Protein AF-A0A1W7AE03-F1 (afdb_monomer_lite)

InterPro domains:
  IPR049839 Lmo0850-like [NF040845] (3-36)
  IPR049839 Lmo0850-like [PF28120] (3-36)

pLDDT: mean 72.86, std 9.57, range [47.81, 85.62]

Foldseek 3Di:
DVPVVVVVVVVVVVLVVQVQDDDPPDDPVVSVVRGDPPPPPPPD

Organism: NCBI:txid1855823

Sequence (44 aa):
MKQSQEKIKSVVTLLSSLGVNITKTKSRLDVMRTLPNVAPAKLK

Radius of gyration: 12.34 Å; chains: 1; bounding box: 34×20×30 Å

Secondary structure (DSSP, 8-state):
--HHHHHHHHHHHHHHHTT----TT--HHHHHHHS---------

Structure (mmCIF, N/CA/C/O backbone):
data_AF-A0A1W7AE03-F1
#
_entry.id   AF-A0A1W7AE03-F1
#
loop_
_atom_site.group_PDB
_atom_site.id
_atom_site.type_symbol
_atom_site.label_atom_id
_atom_site.label_alt_id
_atom_site.label_comp_id
_atom_site.label_asym_id
_atom_site.label_entity_id
_atom_site.label_seq_id
_atom_site.pdbx_PDB_ins_code
_atom_site.Cartn_x
_atom_site.Cartn_y
_atom_site.Cartn_z
_atom_site.occupancy
_atom_site.B_iso_or_equiv
_atom_site.auth_seq_id
_atom_site.auth_comp_id
_atom_site.auth_asym_id
_atom_site.auth_atom_id
_atom_site.pdbx_PDB_model_num
ATOM 1 N N . MET A 1 1 ? -2.478 -10.696 18.699 1.00 47.81 1 MET A N 1
ATOM 2 C CA . MET A 1 1 ? -3.082 -10.297 17.401 1.00 47.81 1 MET A CA 1
ATOM 3 C C . MET A 1 1 ? -2.519 -8.997 16.780 1.00 47.81 1 MET A C 1
ATOM 5 O O . MET A 1 1 ? -2.930 -8.663 15.679 1.00 47.81 1 MET A O 1
ATOM 9 N N . LYS A 1 2 ? -1.564 -8.268 17.395 1.00 59.62 2 LYS A N 1
ATOM 10 C CA . LYS A 1 2 ? -1.025 -6.998 16.836 1.00 59.62 2 LYS A CA 1
ATOM 11 C C . LYS A 1 2 ? 0.170 -7.160 15.876 1.00 59.62 2 LYS A C 1
ATOM 13 O O . LYS A 1 2 ? 0.333 -6.368 14.956 1.00 59.62 2 LYS A O 1
ATOM 18 N N . GLN A 1 3 ? 0.956 -8.221 16.039 1.00 61.88 3 GLN A N 1
ATOM 19 C CA . GLN A 1 3 ? 2.235 -8.417 15.344 1.00 61.88 3 GLN A CA 1
ATOM 20 C C . GLN A 1 3 ? 2.096 -8.602 13.818 1.00 61.88 3 GLN A C 1
ATOM 22 O O . GLN A 1 3 ? 2.948 -8.169 13.046 1.00 61.88 3 GLN A O 1
ATOM 27 N N . SER A 1 4 ? 0.996 -9.204 13.354 1.00 67.94 4 SER A N 1
ATOM 28 C CA . SER A 1 4 ? 0.737 -9.400 11.919 1.00 67.94 4 SER A CA 1
ATOM 29 C C . SER A 1 4 ? 0.440 -8.086 11.190 1.00 67.94 4 SER A C 1
ATOM 31 O O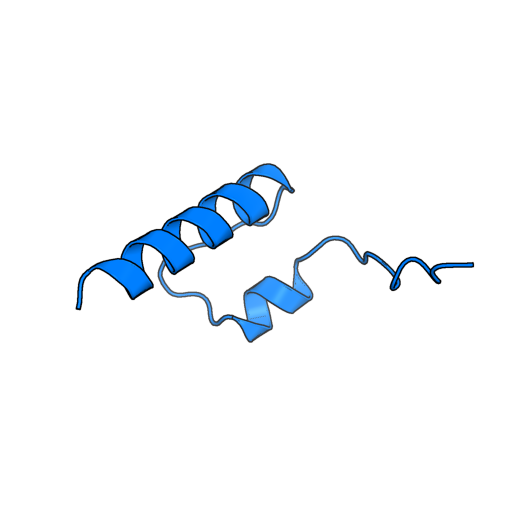 . SER A 1 4 ? 0.776 -7.945 10.018 1.00 67.94 4 SER A O 1
ATOM 33 N N . GLN A 1 5 ? -0.151 -7.108 11.882 1.00 73.31 5 GLN A N 1
ATOM 34 C CA . GLN A 1 5 ? -0.488 -5.800 11.311 1.00 73.31 5 GLN A CA 1
ATOM 35 C C . GLN A 1 5 ? 0.761 -4.935 11.104 1.00 73.31 5 GLN A C 1
ATOM 37 O O . GLN A 1 5 ? 0.870 -4.251 10.089 1.00 73.31 5 GLN A O 1
ATOM 42 N N . GLU A 1 6 ? 1.731 -5.002 12.020 1.00 77.44 6 GLU A N 1
ATOM 43 C CA . GLU A 1 6 ? 3.028 -4.332 11.851 1.00 77.44 6 GLU A CA 1
ATOM 44 C C . GLU A 1 6 ? 3.813 -4.890 10.668 1.00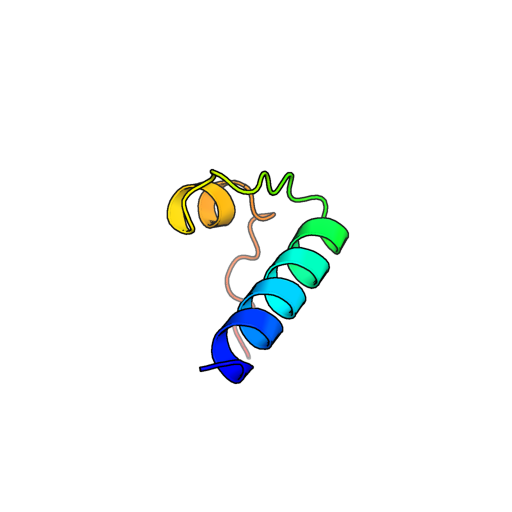 77.44 6 GLU A C 1
ATOM 46 O O . GLU A 1 6 ? 4.326 -4.118 9.859 1.00 77.44 6 GLU A O 1
ATOM 51 N N . LYS A 1 7 ? 3.849 -6.221 10.511 1.00 76.31 7 LYS A N 1
ATOM 52 C CA . LYS A 1 7 ? 4.507 -6.855 9.359 1.00 76.31 7 LYS A CA 1
ATOM 53 C C . LYS A 1 7 ? 3.893 -6.401 8.037 1.00 76.31 7 LYS A C 1
ATOM 55 O O . LYS A 1 7 ? 4.623 -6.057 7.113 1.00 76.31 7 LYS A O 1
ATOM 60 N N . ILE A 1 8 ? 2.563 -6.351 7.954 1.00 79.69 8 ILE A N 1
ATOM 61 C CA . ILE A 1 8 ? 1.866 -5.879 6.751 1.00 79.69 8 ILE A CA 1
ATOM 62 C C . ILE A 1 8 ? 2.202 -4.409 6.481 1.00 79.69 8 ILE A C 1
ATOM 64 O O . ILE A 1 8 ? 2.562 -4.077 5.355 1.00 79.69 8 ILE A O 1
ATOM 68 N N . LYS A 1 9 ? 2.156 -3.539 7.499 1.00 80.38 9 LYS A N 1
ATOM 69 C CA . LYS A 1 9 ? 2.535 -2.124 7.349 1.00 80.38 9 LYS A CA 1
ATOM 70 C C . LYS A 1 9 ? 3.970 -1.965 6.854 1.00 80.38 9 LYS A C 1
ATOM 72 O O . LYS A 1 9 ? 4.194 -1.193 5.934 1.00 80.38 9 LYS A O 1
ATOM 77 N N . SER A 1 10 ? 4.915 -2.723 7.406 1.00 83.50 10 SER A N 1
ATOM 78 C CA . SER A 1 10 ? 6.324 -2.672 7.000 1.00 83.50 10 SER A CA 1
ATOM 79 C C . SER A 1 10 ? 6.516 -3.059 5.527 1.00 83.50 10 SER A C 1
ATOM 81 O O . SER A 1 10 ? 7.198 -2.350 4.789 1.00 83.50 10 SER A O 1
ATOM 83 N N . VAL A 1 11 ? 5.838 -4.115 5.063 1.00 81.56 11 VAL A N 1
ATOM 84 C CA . VAL A 1 11 ? 5.875 -4.536 3.652 1.00 81.56 11 VAL A CA 1
ATOM 85 C C . VAL A 1 11 ? 5.203 -3.506 2.739 1.00 81.56 11 VAL A C 1
ATOM 87 O O . VAL A 1 11 ? 5.737 -3.198 1.679 1.00 81.56 11 VAL A O 1
ATOM 90 N N . VAL A 1 12 ? 4.068 -2.930 3.147 1.00 82.31 12 VAL A N 1
ATOM 91 C CA . VAL A 1 12 ? 3.386 -1.875 2.377 1.00 82.31 12 VAL A CA 1
ATOM 92 C C . VAL A 1 12 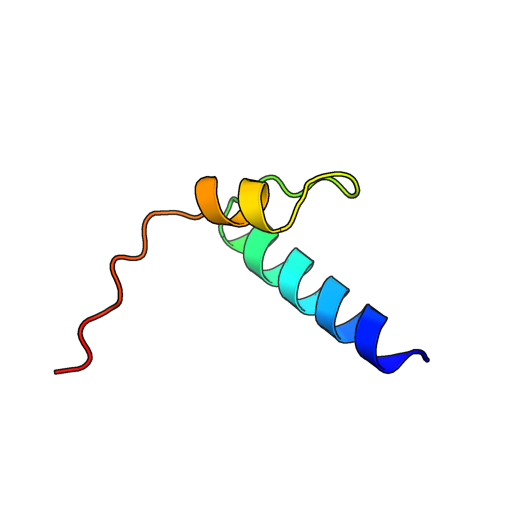? 4.266 -0.634 2.243 1.00 82.31 12 VAL A C 1
ATOM 94 O O . VAL A 1 12 ? 4.381 -0.093 1.143 1.00 82.31 12 VAL A O 1
ATOM 97 N N . THR A 1 13 ? 4.924 -0.212 3.325 1.00 84.44 13 THR A N 1
ATOM 98 C CA . THR A 1 13 ? 5.868 0.912 3.308 1.00 84.44 13 THR A CA 1
ATOM 99 C C . THR A 1 13 ? 7.033 0.634 2.362 1.00 84.44 13 THR A C 1
ATOM 101 O O . THR A 1 13 ? 7.325 1.464 1.508 1.00 84.44 13 THR A O 1
ATOM 104 N N . LEU A 1 14 ? 7.654 -0.548 2.449 1.00 85.62 14 LEU A N 1
ATOM 105 C CA . LEU A 1 14 ? 8.781 -0.922 1.589 1.00 85.62 14 LEU A CA 1
ATOM 106 C C . LEU A 1 14 ? 8.409 -0.901 0.103 1.00 85.62 14 LEU A C 1
ATOM 108 O O . LEU A 1 14 ? 9.111 -0.317 -0.716 1.00 85.62 14 LEU A O 1
ATOM 112 N N . LEU A 1 15 ? 7.299 -1.540 -0.248 1.00 81.19 15 LEU A N 1
ATOM 113 C CA . LEU A 1 15 ? 6.852 -1.639 -1.631 1.00 81.19 15 LEU A CA 1
ATOM 114 C C . LEU A 1 15 ? 6.406 -0.279 -2.196 1.00 81.19 15 LEU A C 1
ATOM 116 O O . LEU A 1 15 ? 6.665 0.004 -3.363 1.00 81.19 15 LEU A O 1
ATOM 120 N N . SER A 1 16 ? 5.823 0.591 -1.366 1.00 82.12 16 SER A N 1
ATOM 121 C CA . SER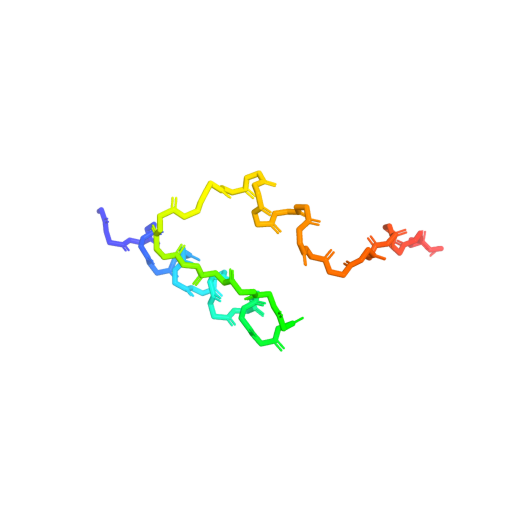 A 1 16 ? 5.508 1.972 -1.761 1.00 82.12 16 SER A CA 1
ATOM 122 C C . SER A 1 16 ? 6.779 2.765 -2.089 1.00 82.12 16 SER A C 1
ATOM 124 O O . SER A 1 16 ? 6.813 3.471 -3.095 1.00 82.12 16 SER A O 1
ATOM 126 N N . SER A 1 17 ? 7.854 2.593 -1.308 1.00 84.06 17 SER A N 1
ATOM 127 C CA . SER A 1 17 ? 9.165 3.205 -1.588 1.00 84.06 17 SER A CA 1
ATOM 128 C C . SER A 1 17 ? 9.814 2.699 -2.881 1.00 84.06 17 SER A C 1
ATOM 130 O O . SER A 1 17 ? 10.637 3.397 -3.462 1.00 84.06 17 SER A O 1
ATOM 132 N N . LEU A 1 18 ? 9.437 1.508 -3.354 1.00 82.56 18 LEU A N 1
ATOM 133 C CA . LEU A 1 18 ? 9.882 0.942 -4.634 1.00 82.56 18 LEU A CA 1
ATOM 134 C C . LEU A 1 18 ? 9.040 1.427 -5.832 1.00 82.56 18 LEU A C 1
ATOM 136 O O . LEU A 1 18 ? 9.189 0.902 -6.934 1.00 82.56 18 LEU A O 1
ATOM 140 N N . GLY A 1 19 ? 8.148 2.405 -5.633 1.00 76.62 19 GLY A N 1
ATOM 141 C CA . GLY A 1 19 ? 7.289 2.961 -6.685 1.00 76.62 19 GLY A CA 1
ATOM 142 C C . GLY A 1 19 ? 6.044 2.1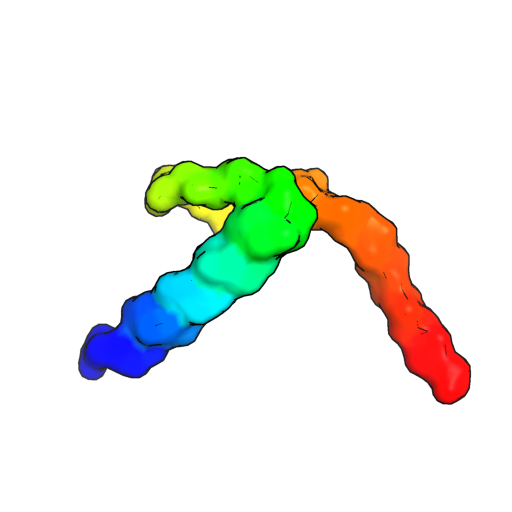21 -6.985 1.00 76.62 19 GLY A C 1
ATOM 143 O O . GLY A 1 19 ? 5.354 2.371 -7.974 1.00 76.62 19 GLY A O 1
ATOM 144 N N . VAL A 1 20 ? 5.729 1.131 -6.143 1.00 78.12 20 VAL A N 1
ATOM 145 C CA . VAL A 1 20 ? 4.547 0.282 -6.318 1.00 78.12 20 VAL A CA 1
ATOM 146 C C . VAL A 1 20 ? 3.321 0.969 -5.723 1.00 78.12 20 VAL A C 1
ATOM 148 O O . VAL A 1 20 ? 3.260 1.250 -4.527 1.00 78.12 20 VAL A O 1
ATOM 151 N N . ASN A 1 21 ? 2.297 1.198 -6.544 1.00 74.56 21 ASN A N 1
ATOM 152 C CA . ASN A 1 21 ? 1.052 1.818 -6.093 1.00 74.56 21 ASN A CA 1
ATOM 153 C C . ASN A 1 21 ? 0.160 0.818 -5.327 1.00 74.56 21 ASN A C 1
ATOM 155 O O . ASN A 1 21 ? -0.703 0.144 -5.916 1.00 74.56 21 ASN A O 1
ATOM 159 N N . ILE A 1 22 ? 0.367 0.729 -4.008 1.00 71.69 22 ILE A N 1
ATOM 160 C CA . ILE A 1 22 ? -0.404 -0.129 -3.101 1.00 71.69 22 ILE A CA 1
ATOM 161 C C . ILE A 1 22 ? -1.592 0.636 -2.527 1.00 71.69 22 ILE A C 1
ATOM 163 O O . ILE A 1 22 ? -1.469 1.475 -1.640 1.00 71.69 22 ILE A O 1
ATOM 167 N N . THR A 1 23 ? -2.781 0.275 -2.989 1.00 74.19 23 THR A N 1
ATOM 168 C CA . THR A 1 23 ? -4.054 0.680 -2.386 1.00 74.19 23 THR A CA 1
ATOM 169 C C . THR A 1 23 ? -4.516 -0.401 -1.406 1.00 74.19 23 THR A C 1
ATOM 171 O O . THR A 1 23 ? -4.299 -1.587 -1.650 1.00 74.19 23 THR A O 1
ATOM 174 N N . LYS A 1 24 ? -5.157 -0.011 -0.290 1.00 64.75 24 LYS A N 1
ATOM 175 C CA . LYS A 1 24 ? -5.572 -0.913 0.816 1.00 64.75 24 LYS A CA 1
ATOM 176 C C . LYS A 1 24 ? -6.434 -2.117 0.388 1.00 64.75 24 LYS A C 1
ATOM 178 O O . LYS A 1 24 ? -6.598 -3.042 1.173 1.00 64.75 24 LYS A O 1
ATOM 183 N N . THR A 1 25 ? -6.984 -2.099 -0.822 1.00 66.75 25 THR A N 1
ATOM 184 C CA . THR A 1 25 ? -7.880 -3.117 -1.384 1.00 66.75 25 THR A CA 1
ATOM 185 C C . THR A 1 25 ? -7.217 -4.043 -2.407 1.00 66.75 25 THR A C 1
ATOM 187 O O . THR A 1 25 ? -7.874 -4.960 -2.892 1.00 66.75 25 THR A O 1
ATOM 190 N N . LYS A 1 26 ? -5.939 -3.844 -2.760 1.00 70.88 26 LYS A N 1
ATOM 191 C CA . LYS A 1 26 ? -5.276 -4.691 -3.762 1.00 70.88 26 LYS A CA 1
ATOM 192 C C . LYS A 1 26 ? -4.814 -6.017 -3.167 1.00 70.88 26 LYS A C 1
ATOM 194 O O . LYS A 1 26 ? -4.223 -6.064 -2.089 1.00 70.88 26 LYS A O 1
ATOM 199 N N . SER A 1 27 ? -5.050 -7.098 -3.909 1.00 80.81 27 SER A N 1
ATOM 200 C CA . SER A 1 27 ? -4.546 -8.424 -3.562 1.00 80.81 27 SER A CA 1
ATOM 201 C C . SER A 1 27 ? -3.018 -8.451 -3.609 1.00 80.81 27 SER A C 1
ATOM 203 O O . SER A 1 27 ? -2.396 -7.802 -4.453 1.00 80.81 27 SER A O 1
ATOM 205 N N . ARG A 1 28 ? -2.400 -9.272 -2.748 1.00 78.81 28 ARG A N 1
ATOM 206 C CA . ARG A 1 28 ? -0.950 -9.534 -2.765 1.00 78.81 28 ARG A CA 1
ATOM 207 C C . ARG A 1 28 ? -0.457 -9.916 -4.164 1.00 78.81 28 ARG A C 1
ATOM 209 O O . ARG A 1 28 ? 0.631 -9.504 -4.554 1.00 78.81 28 ARG A O 1
ATOM 216 N N . LEU A 1 29 ? -1.252 -10.688 -4.906 1.00 80.38 29 LEU A N 1
ATOM 217 C CA . LEU A 1 29 ? -0.905 -11.138 -6.253 1.00 80.38 29 LEU A CA 1
ATOM 218 C C . LEU A 1 29 ? -0.811 -9.971 -7.246 1.00 80.38 29 LEU A C 1
ATOM 220 O O . LEU A 1 29 ? 0.123 -9.917 -8.041 1.00 80.38 29 LEU A O 1
ATOM 224 N N . ASP A 1 30 ? -1.740 -9.018 -7.176 1.00 78.81 30 ASP A N 1
ATOM 225 C CA . ASP A 1 30 ? -1.725 -7.843 -8.053 1.00 78.81 30 ASP A CA 1
ATOM 226 C C . ASP A 1 30 ? -0.578 -6.903 -7.705 1.00 78.81 30 ASP A C 1
ATOM 228 O O . ASP A 1 30 ? 0.061 -6.356 -8.599 1.00 78.81 30 ASP A O 1
ATOM 232 N N . VAL A 1 31 ? -0.252 -6.788 -6.414 1.00 80.62 31 VAL A N 1
ATOM 233 C CA . VAL A 1 31 ? 0.946 -6.072 -5.970 1.00 80.62 31 VAL A CA 1
ATOM 234 C C . VAL A 1 31 ? 2.197 -6.714 -6.579 1.00 80.62 31 VAL A C 1
ATOM 236 O O . VAL A 1 31 ? 2.968 -6.007 -7.221 1.00 80.62 31 VAL A O 1
ATOM 239 N N . MET A 1 32 ? 2.355 -8.043 -6.497 1.00 79.06 32 MET A N 1
ATOM 240 C CA . MET A 1 32 ? 3.491 -8.780 -7.085 1.00 79.06 32 MET A 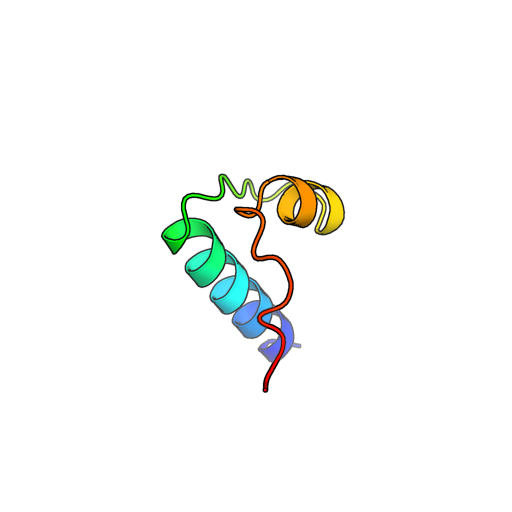CA 1
ATOM 241 C C . MET A 1 32 ? 3.685 -8.538 -8.587 1.00 79.06 32 MET A C 1
ATOM 243 O O . MET A 1 32 ? 4.822 -8.460 -9.038 1.00 79.06 32 MET A O 1
ATOM 247 N N . ARG A 1 33 ? 2.602 -8.383 -9.355 1.00 79.00 33 ARG A N 1
ATOM 248 C CA . ARG A 1 33 ? 2.660 -8.102 -10.804 1.00 79.00 33 ARG A CA 1
ATOM 249 C C . ARG A 1 33 ? 3.127 -6.686 -11.139 1.00 79.00 33 ARG A C 1
ATOM 251 O O . ARG A 1 33 ? 3.568 -6.445 -12.255 1.00 79.00 33 ARG A O 1
ATOM 258 N N . THR A 1 34 ? 2.992 -5.759 -10.193 1.00 74.75 34 THR A N 1
ATOM 259 C CA . THR A 1 34 ? 3.401 -4.353 -10.343 1.00 74.75 34 THR A CA 1
ATOM 260 C C . THR A 1 34 ? 4.773 -4.053 -9.749 1.00 74.75 34 THR A C 1
ATOM 262 O O . THR A 1 34 ? 5.248 -2.926 -9.870 1.00 74.75 34 THR A O 1
ATOM 265 N N . LEU A 1 35 ? 5.412 -5.033 -9.100 1.00 73.75 35 LEU A N 1
ATOM 266 C CA . LEU A 1 35 ? 6.791 -4.873 -8.660 1.00 73.75 35 LEU A CA 1
ATOM 267 C C . LEU A 1 35 ? 7.700 -4.756 -9.893 1.00 73.75 35 LEU A C 1
ATOM 269 O O . LEU A 1 35 ? 7.504 -5.499 -10.859 1.00 73.75 35 LEU A O 1
ATOM 273 N N . PRO A 1 36 ? 8.710 -3.865 -9.865 1.00 70.25 36 PRO A N 1
ATOM 274 C CA . PRO A 1 36 ? 9.751 -3.867 -10.883 1.00 70.25 36 PRO A CA 1
ATOM 275 C C . PRO A 1 36 ? 10.329 -5.280 -10.959 1.00 70.25 36 PRO A C 1
ATOM 277 O O . PRO A 1 36 ? 10.556 -5.900 -9.919 1.00 70.25 36 PRO A O 1
ATOM 280 N N . ASN A 1 37 ? 10.491 -5.801 -12.179 1.00 67.81 37 ASN A N 1
ATOM 281 C CA . ASN A 1 37 ? 10.909 -7.176 -12.437 1.00 67.81 37 ASN A CA 1
ATOM 282 C C . ASN A 1 37 ? 12.338 -7.385 -11.919 1.00 67.81 37 ASN A C 1
ATOM 284 O O . ASN A 1 37 ? 13.313 -7.319 -12.667 1.00 67.81 37 ASN A O 1
ATOM 288 N N . VAL A 1 38 ? 12.467 -7.601 -10.612 1.00 62.12 38 VAL A N 1
ATOM 289 C CA . VAL A 1 38 ? 13.671 -8.108 -9.980 1.00 62.12 38 VAL A CA 1
ATOM 290 C C . VAL A 1 38 ? 13.738 -9.570 -10.388 1.00 62.12 38 VAL A C 1
ATOM 292 O O . VAL A 1 38 ? 13.301 -10.463 -9.664 1.00 62.12 38 VAL A O 1
ATOM 295 N N . ALA A 1 39 ? 14.230 -9.818 -11.608 1.00 61.09 39 ALA A N 1
ATOM 296 C CA . ALA A 1 39 ? 14.733 -11.133 -11.972 1.00 61.09 39 ALA A CA 1
ATOM 297 C C . ALA A 1 39 ? 15.545 -11.618 -10.765 1.00 61.09 39 ALA A C 1
ATOM 299 O O . ALA A 1 39 ? 16.355 -10.826 -10.267 1.00 61.09 39 ALA A O 1
ATOM 300 N N . PRO A 1 40 ? 15.272 -12.822 -10.223 1.00 60.47 40 PRO A N 1
ATOM 301 C CA . PRO A 1 40 ? 15.910 -13.262 -8.995 1.00 60.47 40 PRO A CA 1
ATOM 302 C C . PRO A 1 40 ? 17.402 -13.080 -9.204 1.00 60.47 40 PRO A C 1
ATOM 304 O O . PRO A 1 40 ? 17.959 -13.662 -10.138 1.00 60.47 40 PRO A O 1
ATOM 307 N N . ALA A 1 41 ? 18.011 -12.185 -8.418 1.00 60.78 41 ALA A N 1
ATOM 308 C CA . ALA A 1 41 ? 19.442 -11.979 -8.462 1.00 60.78 41 ALA A CA 1
ATOM 309 C C . ALA A 1 41 ? 20.027 -13.362 -8.218 1.00 60.78 41 ALA A C 1
ATOM 311 O O . ALA A 1 41 ? 19.880 -13.919 -7.129 1.00 60.78 41 ALA A O 1
ATOM 312 N N . LYS A 1 42 ? 20.544 -13.975 -9.285 1.00 58.84 42 LYS A N 1
ATOM 313 C CA . LYS A 1 42 ? 21.150 -15.292 -9.233 1.00 58.84 42 LYS A CA 1
ATOM 314 C C . LYS A 1 42 ? 22.360 -15.080 -8.335 1.00 58.84 42 LYS A C 1
ATOM 316 O O . LYS A 1 42 ? 23.346 -14.505 -8.787 1.00 58.84 42 LYS A O 1
ATOM 321 N N . LEU A 1 43 ? 22.203 -15.393 -7.047 1.00 59.84 43 LEU A N 1
ATOM 322 C CA . LEU A 1 43 ? 23.284 -15.412 -6.072 1.00 59.84 43 LEU A CA 1
ATOM 323 C C . LEU A 1 43 ? 24.332 -16.339 -6.687 1.00 59.84 43 LEU A C 1
ATOM 325 O O . LEU A 1 43 ? 24.077 -17.533 -6.844 1.00 59.84 43 LEU A O 1
ATOM 329 N N . LYS A 1 44 ? 25.398 -15.729 -7.207 1.00 49.19 44 LYS A N 1
ATOM 330 C CA . LYS A 1 44 ? 26.559 -16.439 -7.732 1.00 49.19 44 LYS A CA 1
ATOM 331 C C . LYS A 1 44 ? 27.328 -17.047 -6.575 1.00 49.19 44 LYS A C 1
ATOM 333 O O . LYS A 1 44 ? 27.402 -16.371 -5.525 1.00 49.19 44 LYS A O 1
#